Protein AF-A0A950HTE2-F1 (afdb_monomer_lite)

Radius of gyration: 21.97 Å; chains: 1; bounding box: 45×43×49 Å

Structure (mmCIF, N/CA/C/O backbone):
data_AF-A0A950HTE2-F1
#
_entry.id   AF-A0A950HTE2-F1
#
loop_
_atom_site.group_PDB
_atom_site.id
_atom_site.type_symbol
_atom_site.label_atom_id
_atom_site.label_alt_id
_atom_site.label_comp_id
_atom_site.label_asym_id
_atom_site.label_entity_id
_atom_site.label_seq_id
_atom_site.pdbx_PDB_ins_code
_atom_site.Cartn_x
_atom_site.Cartn_y
_atom_site.Cartn_z
_atom_site.occupancy
_atom_site.B_iso_or_equiv
_atom_site.auth_seq_id
_atom_site.auth_comp_id
_atom_site.auth_asym_id
_atom_site.auth_atom_id
_atom_site.pdbx_PDB_model_num
ATOM 1 N N . MET A 1 1 ? -24.675 1.381 -0.968 1.00 59.12 1 MET A N 1
ATOM 2 C CA . MET A 1 1 ? -25.185 0.689 0.236 1.00 59.12 1 MET A CA 1
ATOM 3 C C . MET A 1 1 ? -24.129 -0.334 0.649 1.00 59.12 1 MET A C 1
ATOM 5 O O . MET A 1 1 ? -23.540 -0.904 -0.258 1.00 59.12 1 MET A O 1
ATOM 9 N N . LYS A 1 2 ? -23.829 -0.517 1.944 1.00 77.69 2 LYS A N 1
ATOM 10 C CA . LYS A 1 2 ? -22.955 -1.610 2.419 1.00 77.69 2 LYS A CA 1
ATOM 11 C C . LYS A 1 2 ? -23.837 -2.855 2.591 1.00 77.69 2 LYS A C 1
ATOM 13 O O . LYS A 1 2 ? -24.789 -2.793 3.359 1.00 77.69 2 LYS A O 1
ATOM 18 N N . ASP A 1 3 ? -23.574 -3.914 1.834 1.00 89.88 3 ASP A N 1
ATOM 19 C CA . ASP A 1 3 ? -24.432 -5.104 1.673 1.00 89.88 3 ASP A CA 1
ATOM 20 C C . ASP A 1 3 ? -23.850 -6.384 2.302 1.00 89.88 3 ASP A C 1
ATOM 22 O O . ASP A 1 3 ? -24.553 -7.382 2.441 1.00 89.88 3 ASP A O 1
ATOM 26 N N . ALA A 1 4 ? -22.588 -6.340 2.734 1.00 89.38 4 ALA A N 1
ATOM 27 C CA . ALA A 1 4 ? -21.891 -7.427 3.409 1.00 89.38 4 ALA A CA 1
ATOM 28 C C . ALA A 1 4 ? -21.312 -6.981 4.761 1.00 89.38 4 ALA A C 1
ATOM 30 O O . ALA A 1 4 ? -21.040 -5.799 4.991 1.00 89.38 4 ALA A O 1
ATOM 31 N N . VAL A 1 5 ? -21.104 -7.948 5.658 1.00 89.62 5 VAL A N 1
ATOM 32 C CA . VAL A 1 5 ? -20.627 -7.724 7.029 1.00 89.62 5 VAL A CA 1
ATOM 33 C C . VAL A 1 5 ? -19.291 -8.436 7.230 1.00 89.62 5 VAL A C 1
ATOM 35 O O . VAL A 1 5 ? -19.137 -9.600 6.865 1.00 89.62 5 VAL A O 1
ATOM 38 N N . ILE A 1 6 ? -18.323 -7.738 7.827 1.00 87.50 6 ILE A N 1
ATOM 39 C CA . ILE A 1 6 ? -17.066 -8.346 8.281 1.00 87.50 6 ILE A CA 1
ATOM 40 C C . ILE A 1 6 ? -17.358 -9.115 9.582 1.00 87.50 6 ILE A C 1
ATOM 42 O O . ILE A 1 6 ? -18.067 -8.580 10.439 1.00 87.50 6 ILE A O 1
ATOM 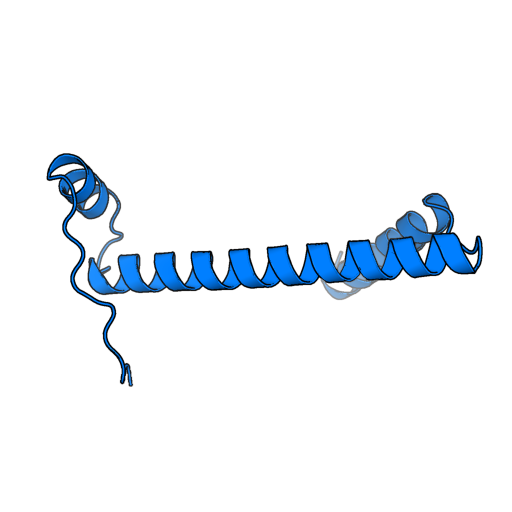46 N N . PRO A 1 7 ? -16.839 -10.345 9.762 1.00 89.75 7 PRO A N 1
ATOM 47 C CA . PRO A 1 7 ? -17.054 -11.120 10.981 1.00 89.75 7 PRO A CA 1
ATOM 48 C C . PRO A 1 7 ? -16.678 -10.359 12.257 1.00 89.75 7 PRO A C 1
ATOM 50 O O . PRO A 1 7 ? -15.796 -9.500 12.250 1.00 89.75 7 PRO A O 1
ATOM 53 N N . GLN A 1 8 ? -17.304 -10.718 13.379 1.00 89.75 8 GLN A N 1
ATOM 54 C CA . GLN A 1 8 ? -16.920 -10.157 14.673 1.00 89.75 8 GLN A CA 1
ATOM 55 C C . GLN A 1 8 ? -15.527 -10.645 15.081 1.00 89.75 8 GLN A C 1
ATOM 57 O O . GLN A 1 8 ? -15.278 -11.847 15.174 1.00 89.75 8 GLN A O 1
ATOM 62 N N . VAL A 1 9 ? -14.631 -9.699 15.362 1.00 89.75 9 VAL A N 1
ATOM 63 C CA . VAL A 1 9 ? -13.251 -9.967 15.779 1.00 89.75 9 VAL A CA 1
ATOM 64 C C . VAL A 1 9 ? -13.099 -9.608 17.252 1.00 89.75 9 VAL A C 1
ATOM 66 O O . VAL A 1 9 ? -13.363 -8.474 17.653 1.00 89.75 9 VAL A O 1
ATOM 69 N N . ARG A 1 10 ? -12.661 -10.571 18.070 1.00 94.44 10 ARG A N 1
ATOM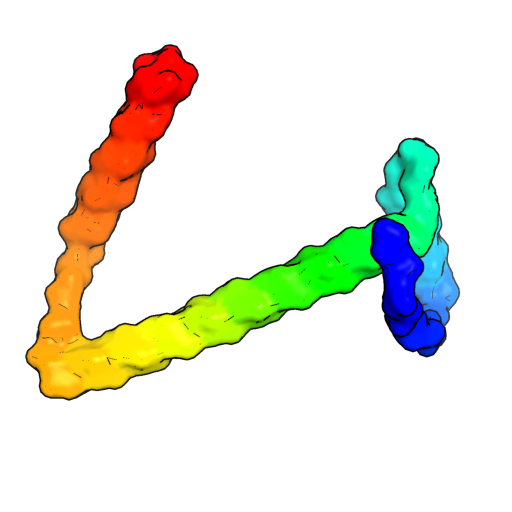 70 C CA . ARG A 1 10 ? -12.243 -10.293 19.449 1.00 94.44 10 ARG A CA 1
ATOM 71 C C . ARG A 1 10 ? -10.856 -9.666 19.424 1.00 94.44 10 ARG A C 1
ATOM 73 O O . ARG A 1 10 ? -9.955 -10.195 18.781 1.00 94.44 10 ARG A O 1
ATOM 80 N N . VAL A 1 11 ? -10.702 -8.561 20.138 1.00 94.44 11 VAL A N 1
ATOM 81 C CA . VAL A 1 11 ? -9.445 -7.820 20.256 1.00 94.44 11 VAL A CA 1
ATOM 82 C C . VAL A 1 11 ? -9.138 -7.568 21.722 1.00 94.44 11 VAL A C 1
ATOM 84 O O . VAL A 1 11 ? -10.039 -7.564 22.562 1.00 94.44 11 VAL A O 1
ATOM 87 N N . GLU A 1 12 ? -7.868 -7.344 22.024 1.00 97.75 12 GLU A N 1
ATOM 88 C CA . GLU A 1 12 ? -7.442 -6.911 23.350 1.00 97.75 12 GLU A CA 1
ATOM 89 C C . GLU A 1 12 ? -8.020 -5.530 23.685 1.00 97.75 12 GLU A C 1
ATOM 91 O O . GLU A 1 12 ? -8.135 -4.654 22.820 1.00 97.75 12 GLU A O 1
ATOM 96 N N . SER A 1 13 ? -8.347 -5.311 24.961 1.00 96.50 13 SER A N 1
ATOM 97 C CA . SER A 1 13 ? -8.900 -4.037 25.437 1.00 96.50 13 SER A CA 1
ATOM 98 C C . SER A 1 13 ? -7.965 -2.856 25.166 1.00 96.50 13 SER A C 1
ATOM 100 O O . SER A 1 13 ? -8.432 -1.761 24.858 1.00 96.50 13 SER A O 1
ATOM 102 N N . GLU A 1 14 ? -6.648 -3.075 25.225 1.00 97.31 14 GLU A N 1
ATOM 103 C CA . GLU A 1 14 ? -5.655 -2.042 24.923 1.00 97.31 14 GLU A CA 1
ATOM 104 C C . GLU A 1 14 ? -5.720 -1.603 23.454 1.00 97.31 14 GLU A C 1
ATOM 106 O O . GLU A 1 14 ? -5.711 -0.407 23.161 1.00 97.31 14 GLU A O 1
ATOM 111 N N . LEU A 1 15 ? -5.842 -2.553 22.519 1.00 95.31 15 LEU A N 1
ATOM 112 C CA . LEU A 1 15 ? -6.002 -2.234 21.101 1.00 95.31 15 LEU A CA 1
ATOM 113 C C . LEU A 1 15 ? -7.296 -1.454 20.862 1.00 95.31 15 LEU A C 1
ATOM 115 O O . LEU A 1 15 ? -7.294 -0.474 20.119 1.00 95.31 15 LEU A O 1
ATOM 119 N N . ARG A 1 16 ? -8.390 -1.848 21.524 1.00 94.62 16 ARG A N 1
ATOM 120 C CA . ARG A 1 16 ? -9.658 -1.122 21.433 1.00 94.62 16 ARG A CA 1
ATOM 121 C C . ARG A 1 16 ? -9.520 0.328 21.907 1.00 94.62 16 ARG A C 1
ATOM 123 O O . ARG A 1 16 ? -9.944 1.229 21.192 1.00 94.62 16 ARG A O 1
ATOM 130 N N . ALA A 1 17 ? -8.878 0.556 23.051 1.00 95.44 17 ALA A N 1
ATOM 131 C CA . ALA A 1 17 ? -8.655 1.904 23.569 1.00 95.44 17 ALA A CA 1
ATOM 132 C C . ALA A 1 17 ? -7.806 2.764 22.615 1.00 95.44 17 ALA A C 1
ATOM 134 O O . ALA A 1 17 ? -8.117 3.932 22.387 1.00 95.44 17 ALA A O 1
ATOM 135 N N . LYS A 1 18 ? -6.763 2.179 22.007 1.00 95.75 18 LYS A N 1
ATOM 136 C CA . LYS A 1 18 ? -5.934 2.866 21.003 1.00 95.75 18 LYS A CA 1
ATOM 137 C C . LYS A 1 18 ? -6.729 3.244 19.755 1.00 95.75 18 LYS A C 1
ATOM 139 O O . LYS A 1 18 ? -6.510 4.326 19.225 1.00 95.75 18 LYS A O 1
ATOM 144 N N . LEU A 1 19 ? -7.637 2.381 19.296 1.00 93.25 19 LEU A N 1
ATOM 145 C CA . LEU A 1 19 ? -8.496 2.672 18.146 1.00 93.25 19 LEU A CA 1
ATOM 146 C C . LEU A 1 19 ? -9.416 3.862 18.416 1.00 93.25 19 LEU A C 1
ATOM 148 O O . LEU A 1 19 ? -9.475 4.772 17.597 1.00 93.25 19 LEU A O 1
ATOM 152 N N . ASP A 1 20 ? -10.078 3.886 19.573 1.00 91.19 20 ASP A N 1
ATOM 153 C CA . ASP A 1 20 ? -10.987 4.979 19.929 1.00 91.19 20 ASP A CA 1
ATOM 154 C C . ASP A 1 20 ? -10.236 6.326 20.041 1.00 91.19 20 ASP A C 1
ATOM 156 O O . ASP A 1 20 ? -10.773 7.371 19.679 1.00 91.19 20 ASP A O 1
ATOM 160 N N . ALA A 1 21 ? -8.966 6.307 20.466 1.00 95.25 21 ALA A N 1
ATOM 161 C CA . ALA A 1 21 ? -8.134 7.504 20.609 1.00 95.25 21 ALA A CA 1
ATOM 162 C C . ALA A 1 21 ? -7.636 8.115 19.282 1.00 95.25 21 ALA A C 1
ATOM 164 O O . ALA A 1 21 ? -7.218 9.273 19.279 1.00 95.25 21 ALA A O 1
ATOM 165 N N . VAL A 1 22 ? -7.639 7.365 18.172 1.00 96.00 22 VAL A N 1
ATOM 166 C CA . VAL A 1 22 ? -7.127 7.842 16.867 1.00 96.00 22 VAL A CA 1
ATOM 167 C C . VAL A 1 22 ? -8.224 8.262 15.887 1.00 96.00 22 VAL A C 1
ATOM 169 O O . VAL A 1 22 ? -7.905 8.700 14.779 1.00 96.00 22 VAL A O 1
ATOM 172 N N . LEU A 1 23 ? -9.497 8.141 16.274 1.00 96.44 23 LEU A N 1
ATOM 173 C CA . LEU A 1 23 ? -10.623 8.541 15.433 1.00 96.44 23 LEU A CA 1
ATOM 174 C C . LEU A 1 23 ? -10.625 10.051 15.187 1.00 96.44 23 LEU A C 1
ATOM 176 O O . LEU A 1 23 ? -10.369 10.864 16.079 1.00 96.44 23 LEU A O 1
ATOM 180 N N . ARG A 1 24 ? -10.951 10.435 13.955 1.00 96.12 24 ARG A N 1
ATOM 181 C CA . ARG A 1 24 ? -11.132 11.839 13.576 1.00 96.12 24 ARG A CA 1
ATOM 182 C C . ARG A 1 24 ? -12.504 12.353 14.031 1.00 96.12 24 ARG A C 1
ATOM 184 O O . ARG A 1 24 ? -13.421 11.561 14.244 1.00 96.12 24 ARG A O 1
ATOM 191 N N . PRO A 1 25 ? -12.700 13.681 14.143 1.00 94.88 25 PRO A N 1
ATOM 192 C CA . PRO A 1 25 ? -14.009 14.241 14.471 1.00 94.88 25 PRO A CA 1
ATOM 193 C C . PRO A 1 25 ? -15.099 13.753 13.505 1.00 94.88 25 PRO A C 1
ATOM 195 O O . PRO A 1 25 ? -15.005 13.971 12.299 1.00 94.88 25 PRO A O 1
ATOM 198 N N . GLY A 1 26 ? -16.128 13.096 14.048 1.00 93.88 26 GLY A N 1
ATOM 199 C CA . GLY A 1 26 ? -17.246 12.539 13.279 1.00 93.88 26 GLY A CA 1
ATOM 200 C C . GLY A 1 26 ? -16.984 11.177 12.624 1.00 93.88 26 GLY A C 1
ATOM 201 O O . GLY A 1 26 ? -17.902 10.636 12.020 1.00 93.88 26 GLY A O 1
ATOM 202 N N . GLU A 1 27 ? -15.780 10.613 12.755 1.00 96.31 27 GLU A N 1
ATOM 203 C CA . GLU A 1 27 ? -15.453 9.274 12.259 1.00 96.31 27 GLU A CA 1
ATOM 204 C C . GLU A 1 27 ? -15.905 8.203 13.255 1.00 96.31 27 GLU A C 1
ATOM 206 O O . GLU A 1 27 ? -15.649 8.284 14.458 1.00 96.31 27 GLU A O 1
ATOM 211 N N . THR A 1 28 ? -16.569 7.169 12.750 1.00 94.38 28 THR A N 1
ATOM 212 C CA . THR A 1 28 ? -16.975 6.014 13.553 1.00 94.38 28 THR A CA 1
ATOM 213 C C . THR A 1 28 ? -15.926 4.906 13.512 1.00 94.38 28 THR A C 1
ATOM 215 O O . THR A 1 28 ? -15.213 4.721 12.525 1.00 94.38 28 THR A O 1
ATOM 218 N N . LEU A 1 29 ? -15.899 4.070 14.555 1.00 92.25 29 LEU A N 1
ATOM 219 C CA . LEU A 1 29 ? -15.041 2.882 14.586 1.00 92.25 29 LEU A CA 1
ATOM 220 C C . LEU A 1 29 ? -15.289 1.953 13.382 1.00 92.25 29 LEU A C 1
ATOM 222 O O . LEU A 1 29 ? -14.352 1.381 12.832 1.00 92.25 29 LEU A O 1
ATOM 226 N N . THR A 1 30 ? -16.544 1.824 12.942 1.00 91.62 30 THR A N 1
ATOM 227 C CA . THR A 1 30 ? -16.912 1.013 11.772 1.00 91.62 30 THR A CA 1
ATOM 228 C C . THR A 1 30 ? -16.318 1.565 10.476 1.00 91.62 30 THR A C 1
ATOM 230 O O . THR A 1 30 ? -15.856 0.786 9.643 1.00 91.62 30 THR A O 1
ATOM 233 N N . GLU A 1 31 ? -16.323 2.886 10.284 1.00 93.19 31 GLU A N 1
ATOM 234 C CA . GLU A 1 31 ? -15.705 3.527 9.115 1.00 93.19 31 GLU A CA 1
ATOM 235 C C . GLU A 1 31 ? -14.191 3.354 9.128 1.00 93.19 31 GLU A C 1
ATOM 237 O O . GLU A 1 31 ? -13.619 2.948 8.115 1.00 93.19 31 GLU A O 1
ATOM 242 N N . PHE A 1 32 ? -13.563 3.555 10.287 1.00 94.38 32 PHE A N 1
ATOM 243 C CA . PHE A 1 32 ? -12.130 3.346 10.447 1.00 94.38 32 PHE A CA 1
ATOM 244 C C . PHE A 1 32 ? -11.727 1.899 10.118 1.00 94.38 32 PHE A C 1
ATOM 246 O O . PHE A 1 32 ? -10.814 1.666 9.323 1.00 94.38 32 PHE A O 1
ATOM 253 N N . VAL A 1 33 ? -12.425 0.907 10.687 1.00 92.81 33 VAL A N 1
ATOM 254 C CA . VAL A 1 33 ? -12.138 -0.520 10.455 1.00 92.81 33 VAL A CA 1
ATOM 255 C C . VAL A 1 33 ? -12.363 -0.900 8.993 1.00 92.81 33 VAL A C 1
ATOM 257 O O . VAL A 1 33 ? -11.533 -1.597 8.410 1.00 92.81 33 VAL A O 1
ATOM 260 N N . GLU A 1 34 ? -13.445 -0.430 8.372 1.00 93.81 34 GLU A N 1
ATOM 261 C CA . GLU A 1 34 ? -13.695 -0.687 6.952 1.00 93.81 34 GLU A CA 1
ATOM 262 C C . GLU A 1 34 ? -12.597 -0.087 6.065 1.00 93.81 34 GLU A C 1
ATOM 264 O O . GLU A 1 34 ? -12.084 -0.777 5.181 1.00 93.81 34 GLU A O 1
ATOM 269 N N . GLY A 1 35 ? -12.180 1.151 6.340 1.00 94.38 35 GLY A N 1
ATOM 270 C CA . GLY A 1 35 ? -11.075 1.800 5.638 1.00 94.38 35 GLY A CA 1
ATOM 271 C C . GLY A 1 35 ? -9.755 1.044 5.801 1.00 94.38 35 GLY A C 1
ATOM 272 O O . GLY A 1 35 ? -9.057 0.793 4.817 1.00 94.38 35 GLY A O 1
ATOM 273 N N . ALA A 1 36 ? -9.429 0.613 7.021 1.00 94.06 36 ALA A N 1
ATOM 274 C CA . ALA A 1 36 ? -8.228 -0.170 7.299 1.00 94.06 36 ALA A CA 1
ATOM 275 C C . ALA A 1 36 ? -8.225 -1.510 6.543 1.00 94.06 36 ALA A C 1
ATOM 277 O O . ALA A 1 36 ? -7.223 -1.864 5.916 1.00 94.06 36 ALA A O 1
ATOM 278 N N . VAL A 1 37 ? -9.351 -2.231 6.546 1.00 94.75 37 VAL A N 1
ATOM 279 C CA . VAL A 1 37 ? -9.495 -3.506 5.827 1.00 94.75 37 VAL A CA 1
ATOM 280 C C . VAL A 1 37 ? -9.379 -3.298 4.321 1.00 94.75 37 VAL A C 1
ATOM 282 O O . VAL A 1 37 ? -8.627 -4.022 3.669 1.00 94.75 37 VAL A O 1
ATOM 285 N N . ARG A 1 38 ? -10.046 -2.283 3.764 1.00 95.62 38 ARG A N 1
ATOM 286 C CA . ARG A 1 38 ? -9.935 -1.932 2.342 1.00 95.62 38 ARG A CA 1
ATOM 287 C C . ARG A 1 38 ? -8.487 -1.655 1.946 1.00 95.62 38 ARG A C 1
ATOM 289 O O . ARG A 1 38 ? -8.001 -2.231 0.976 1.00 95.62 38 ARG A O 1
ATOM 296 N N . ASN A 1 39 ? -7.784 -0.832 2.719 1.00 96.44 39 ASN A N 1
ATOM 297 C CA . ASN A 1 39 ? -6.383 -0.506 2.459 1.00 96.44 39 ASN A CA 1
ATOM 298 C C . ASN A 1 39 ? -5.488 -1.750 2.519 1.00 96.44 39 ASN A C 1
ATOM 300 O O . ASN A 1 39 ? -4.624 -1.926 1.662 1.00 96.44 39 ASN A O 1
ATOM 304 N N . ALA A 1 40 ? -5.710 -2.636 3.494 1.00 96.75 40 ALA A N 1
ATOM 305 C CA . ALA A 1 40 ? -4.955 -3.878 3.620 1.00 96.75 40 ALA A CA 1
ATOM 306 C C . ALA A 1 40 ? -5.212 -4.842 2.449 1.00 96.75 40 ALA A C 1
ATOM 308 O O . ALA A 1 40 ? -4.268 -5.460 1.953 1.00 96.75 40 ALA A O 1
ATOM 309 N N . VAL A 1 41 ? -6.462 -4.960 1.988 1.00 96.56 41 VAL A N 1
ATOM 310 C CA . VAL A 1 41 ? -6.823 -5.768 0.812 1.00 96.56 41 VAL A CA 1
ATOM 311 C C . VAL A 1 41 ? -6.138 -5.228 -0.439 1.00 96.56 41 VAL A C 1
ATOM 313 O O . VAL A 1 41 ? -5.471 -5.988 -1.139 1.00 96.56 41 VAL A O 1
ATOM 316 N N . GLU A 1 42 ? -6.240 -3.923 -0.693 1.00 96.44 42 GLU A N 1
ATOM 317 C CA . GLU A 1 42 ? -5.607 -3.302 -1.859 1.00 96.44 42 GLU A CA 1
ATOM 318 C C . GLU A 1 42 ? -4.085 -3.447 -1.828 1.00 96.44 42 GLU A C 1
ATOM 320 O O . GLU A 1 42 ? -3.482 -3.818 -2.835 1.00 96.44 42 GLU A O 1
ATOM 325 N N . TYR A 1 43 ? -3.463 -3.233 -0.666 1.00 96.12 43 TYR A N 1
ATOM 326 C CA . TYR A 1 43 ? -2.026 -3.418 -0.496 1.00 96.12 43 TYR A CA 1
ATOM 327 C C . TYR A 1 43 ? -1.595 -4.852 -0.825 1.00 96.12 43 TYR A C 1
ATOM 329 O O . TYR A 1 43 ? -0.678 -5.050 -1.621 1.00 96.12 43 TYR A O 1
ATOM 337 N N . ARG A 1 44 ? -2.286 -5.856 -0.266 1.00 96.12 44 ARG A N 1
ATOM 338 C CA . ARG A 1 44 ? -1.974 -7.270 -0.524 1.00 96.12 44 ARG A CA 1
ATOM 339 C C . ARG A 1 44 ? -2.174 -7.632 -1.989 1.00 96.12 44 ARG A C 1
ATOM 341 O O . ARG A 1 44 ? -1.310 -8.286 -2.557 1.00 96.12 44 ARG A O 1
ATOM 348 N N . ARG A 1 45 ? -3.257 -7.162 -2.616 1.00 95.81 45 ARG A N 1
ATOM 349 C CA . ARG A 1 45 ? -3.503 -7.369 -4.048 1.00 95.81 45 ARG A CA 1
ATOM 350 C C . ARG A 1 45 ? -2.353 -6.815 -4.888 1.00 95.81 45 ARG A C 1
ATOM 352 O O . ARG A 1 45 ? -1.767 -7.546 -5.675 1.00 95.81 45 ARG A O 1
ATOM 359 N N . VAL A 1 46 ? -1.974 -5.555 -4.665 1.00 95.25 46 VAL A N 1
ATOM 360 C CA . VAL A 1 46 ? -0.868 -4.914 -5.395 1.00 95.25 46 VAL A CA 1
ATOM 361 C C . VAL A 1 46 ? 0.457 -5.642 -5.163 1.00 95.25 46 VAL A C 1
ATOM 363 O O . VAL A 1 46 ? 1.234 -5.792 -6.106 1.00 95.25 46 VAL A O 1
ATOM 366 N N . GLN A 1 47 ? 0.719 -6.104 -3.938 1.00 94.50 47 GLN A N 1
ATOM 367 C CA . GLN A 1 47 ? 1.928 -6.854 -3.602 1.00 94.50 47 GLN A CA 1
ATOM 368 C C . GLN A 1 47 ? 1.979 -8.205 -4.328 1.00 94.50 47 GLN A C 1
ATOM 370 O O . GLN A 1 47 ? 3.001 -8.526 -4.934 1.00 94.50 47 GLN A O 1
ATOM 375 N N . THR A 1 48 ? 0.883 -8.967 -4.321 1.00 94.06 48 THR A N 1
ATOM 376 C CA . THR A 1 48 ? 0.772 -10.240 -5.047 1.00 94.06 48 THR A CA 1
ATOM 377 C C . THR A 1 48 ? 0.917 -10.035 -6.555 1.00 94.06 48 THR A C 1
ATOM 379 O O . THR A 1 48 ? 1.711 -10.724 -7.194 1.00 94.06 48 THR A O 1
ATOM 382 N N . ASP A 1 49 ? 0.242 -9.033 -7.119 1.00 95.19 49 ASP A N 1
ATOM 383 C CA . ASP A 1 49 ? 0.338 -8.709 -8.545 1.00 95.19 49 ASP A CA 1
ATOM 384 C C . ASP A 1 49 ? 1.752 -8.254 -8.929 1.00 95.19 49 ASP A C 1
ATOM 386 O O . ASP A 1 49 ? 2.230 -8.495 -10.038 1.00 95.19 49 ASP A O 1
ATOM 390 N N . PHE A 1 50 ? 2.444 -7.538 -8.041 1.00 94.31 50 PHE A N 1
ATOM 391 C CA . PHE A 1 50 ? 3.838 -7.161 -8.250 1.00 94.31 50 PHE A CA 1
ATOM 392 C C . PHE A 1 50 ? 4.759 -8.382 -8.260 1.00 94.31 50 PHE A C 1
ATOM 39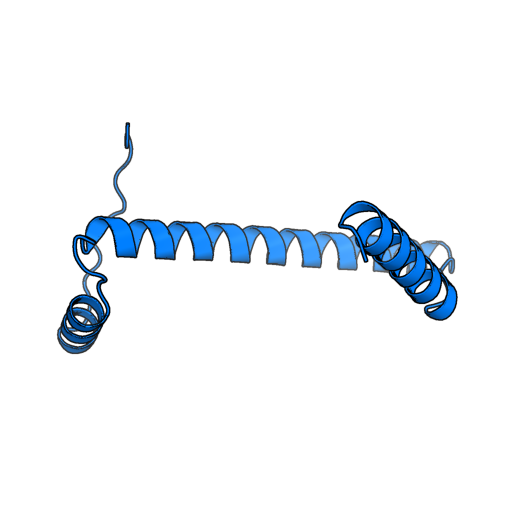4 O O . PHE A 1 50 ? 5.526 -8.527 -9.209 1.00 94.31 50 PHE A O 1
ATOM 401 N N . ALA A 1 51 ? 4.632 -9.279 -7.279 1.00 95.06 51 ALA A N 1
ATOM 402 C CA . ALA A 1 51 ? 5.421 -10.508 -7.218 1.00 95.06 51 ALA A CA 1
ATOM 403 C C . ALA A 1 51 ? 5.233 -11.366 -8.479 1.00 95.06 51 ALA A C 1
ATOM 405 O O . ALA A 1 51 ? 6.214 -11.707 -9.136 1.00 95.06 51 ALA A O 1
ATOM 406 N N . SER A 1 52 ? 3.982 -11.590 -8.895 1.00 95.81 52 SER A N 1
ATOM 407 C CA . SER A 1 52 ? 3.670 -12.345 -10.115 1.00 95.81 52 SER A CA 1
ATOM 408 C C . SER A 1 52 ? 4.292 -11.719 -11.373 1.00 95.81 52 SER A C 1
ATOM 410 O O . SER A 1 52 ? 4.853 -12.423 -12.213 1.00 95.81 52 SER A O 1
ATOM 412 N N . ARG A 1 53 ? 4.266 -10.384 -11.498 1.00 95.69 53 ARG A N 1
ATOM 413 C CA . ARG A 1 53 ? 4.920 -9.683 -12.619 1.00 95.69 53 ARG A CA 1
ATOM 414 C C . ARG A 1 53 ? 6.441 -9.820 -12.588 1.00 95.69 53 ARG A C 1
ATOM 416 O O . ARG A 1 53 ? 7.050 -9.942 -13.648 1.00 95.69 53 ARG A O 1
ATOM 423 N N . CYS A 1 54 ? 7.052 -9.784 -11.406 1.00 94.44 54 CYS A N 1
ATOM 424 C CA . CYS A 1 54 ? 8.490 -9.985 -11.252 1.00 94.44 54 CYS A CA 1
ATOM 425 C C . CYS A 1 54 ? 8.906 -11.403 -11.649 1.00 9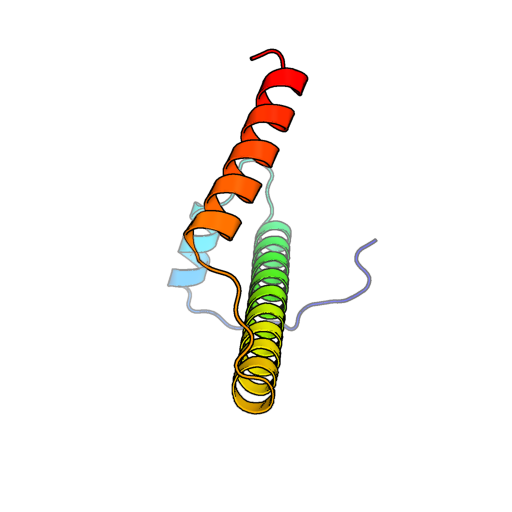4.44 54 CYS A C 1
ATOM 427 O O . CYS A 1 54 ? 9.853 -11.550 -12.417 1.00 94.44 54 CYS A O 1
ATOM 429 N N . GLU A 1 55 ? 8.177 -12.420 -11.192 1.00 97.19 55 GLU A N 1
ATOM 430 C CA . GLU A 1 55 ? 8.420 -13.821 -11.556 1.00 97.19 55 GLU A CA 1
ATOM 431 C C . GLU A 1 55 ? 8.304 -14.034 -13.069 1.00 97.19 55 GLU A C 1
ATOM 433 O O . GLU A 1 55 ? 9.215 -14.579 -13.689 1.00 97.19 55 GLU A O 1
ATOM 438 N N . ALA A 1 56 ? 7.238 -13.520 -13.692 1.00 96.62 56 ALA A N 1
ATOM 439 C CA . ALA A 1 56 ? 7.056 -13.608 -15.139 1.00 96.62 56 ALA A CA 1
ATOM 440 C C . ALA A 1 56 ? 8.179 -12.896 -15.915 1.00 96.62 56 ALA A C 1
ATOM 442 O O . ALA A 1 56 ? 8.673 -13.413 -16.917 1.00 96.62 56 ALA A O 1
ATOM 443 N N . SER A 1 57 ? 8.608 -11.718 -15.448 1.00 94.94 57 SER A N 1
ATOM 444 C CA . SER A 1 57 ? 9.709 -10.974 -16.065 1.00 94.94 57 SER A CA 1
ATOM 445 C C . SER A 1 57 ? 11.048 -11.699 -15.938 1.00 94.94 57 SER A C 1
ATOM 447 O O . SER A 1 57 ? 11.856 -11.624 -16.862 1.00 94.94 57 SER A O 1
ATOM 449 N N . LEU A 1 58 ? 11.300 -12.362 -14.807 1.00 96.19 58 LEU A N 1
ATOM 450 C CA . LEU A 1 58 ? 12.511 -13.149 -14.601 1.00 96.19 58 LEU A CA 1
ATOM 451 C C . LEU A 1 58 ? 12.519 -14.370 -15.524 1.00 96.19 58 LEU A C 1
ATOM 453 O O . LEU A 1 58 ? 13.492 -14.561 -16.244 1.00 96.19 58 LEU A O 1
ATOM 457 N N . ALA A 1 59 ? 11.419 -15.122 -15.579 1.00 97.50 59 ALA A N 1
ATOM 458 C CA . ALA A 1 59 ? 11.300 -16.286 -16.456 1.00 97.50 59 ALA A CA 1
ATOM 459 C C . ALA A 1 59 ? 11.514 -15.922 -17.939 1.00 97.50 59 ALA A C 1
ATOM 461 O O . ALA A 1 59 ? 12.183 -16.641 -18.682 1.00 97.50 59 ALA A O 1
ATOM 462 N N . GLU A 1 60 ? 10.991 -14.774 -18.379 1.00 97.00 60 GLU A N 1
ATOM 463 C CA . GLU A 1 60 ? 11.203 -14.281 -19.743 1.00 97.00 60 GLU A CA 1
ATOM 464 C C . GLU A 1 60 ? 12.667 -13.905 -20.007 1.00 97.00 60 GLU A C 1
ATOM 466 O O . GLU A 1 60 ? 13.207 -14.206 -21.076 1.00 97.00 60 GLU A O 1
ATOM 471 N N . TYR A 1 61 ? 13.332 -13.280 -19.033 1.00 96.56 61 TYR A N 1
ATOM 472 C CA . TYR A 1 61 ? 14.756 -12.977 -19.125 1.00 96.56 61 TYR A CA 1
ATOM 473 C C . TYR A 1 61 ? 15.602 -14.254 -19.162 1.00 96.56 61 TYR A C 1
ATOM 475 O O . TYR A 1 61 ? 16.479 -14.368 -20.008 1.00 96.56 61 TYR A O 1
ATOM 483 N N . GLU A 1 62 ? 15.317 -15.239 -18.312 1.00 97.50 62 GLU A N 1
ATOM 484 C CA . GLU A 1 62 ? 16.016 -16.530 -18.314 1.00 97.50 62 GLU A CA 1
ATOM 485 C C . GLU A 1 62 ? 15.868 -17.259 -19.658 1.00 97.50 62 GLU A C 1
ATOM 487 O O . GLU A 1 62 ? 16.816 -17.876 -20.140 1.00 97.50 62 GLU A O 1
ATOM 492 N N . ARG A 1 63 ? 14.702 -17.138 -20.305 1.00 97.75 63 ARG A N 1
ATOM 493 C CA . ARG A 1 63 ? 14.420 -17.745 -21.613 1.00 97.75 63 ARG A CA 1
ATOM 494 C C . ARG A 1 63 ? 15.099 -17.030 -22.783 1.00 97.75 63 ARG A C 1
ATOM 496 O O . ARG A 1 63 ? 15.460 -17.678 -23.763 1.00 97.75 63 ARG A O 1
ATOM 503 N N . THR A 1 64 ? 15.194 -15.702 -22.738 1.00 97.69 64 THR A N 1
ATOM 504 C CA . THR A 1 64 ? 15.570 -14.881 -23.908 1.00 97.69 64 THR A CA 1
ATOM 505 C C . THR A 1 64 ? 16.910 -14.166 -23.773 1.00 97.69 64 THR A C 1
ATOM 507 O O . THR A 1 64 ? 17.484 -13.753 -24.777 1.00 97.69 64 THR A O 1
ATOM 510 N N . GLY A 1 65 ? 17.392 -13.962 -22.548 1.00 96.88 65 GLY A N 1
ATOM 511 C CA . GLY A 1 65 ? 18.516 -13.086 -22.222 1.00 96.88 65 GLY A CA 1
ATOM 512 C C . GLY A 1 65 ? 18.242 -11.594 -22.456 1.00 96.88 65 GLY A C 1
ATOM 513 O O . GLY A 1 65 ? 19.144 -10.772 -22.290 1.00 96.88 65 GLY A O 1
ATOM 514 N N . VAL A 1 66 ? 17.025 -11.209 -22.857 1.00 95.75 66 VAL A N 1
ATOM 515 C CA . VAL A 1 66 ? 16.699 -9.827 -23.226 1.00 95.75 66 VAL A CA 1
ATOM 516 C C . VAL A 1 66 ? 16.314 -9.032 -21.984 1.00 95.75 66 VAL A C 1
ATOM 518 O O . VAL A 1 66 ? 15.366 -9.365 -21.278 1.00 95.75 66 VAL A O 1
ATOM 521 N N . SER A 1 67 ? 17.023 -7.931 -21.737 1.00 93.94 67 SER A N 1
ATOM 522 C CA . SER A 1 67 ? 16.710 -6.980 -20.668 1.00 93.94 67 SER A CA 1
ATOM 523 C C . SER A 1 67 ? 16.779 -5.537 -21.166 1.00 93.94 67 SER A C 1
ATOM 525 O O . SER A 1 67 ? 17.351 -5.243 -22.218 1.00 93.94 67 SER A O 1
ATOM 527 N N . ILE A 1 68 ? 16.176 -4.623 -20.404 1.00 93.44 68 ILE A N 1
ATOM 528 C CA . ILE A 1 68 ? 16.243 -3.186 -20.673 1.00 93.44 68 ILE A CA 1
ATOM 529 C C . ILE A 1 68 ? 17.261 -2.560 -19.713 1.00 93.44 68 ILE A C 1
ATOM 531 O O . ILE A 1 68 ? 17.099 -2.700 -18.498 1.00 93.44 68 ILE A O 1
ATOM 535 N N . PRO A 1 69 ? 18.269 -1.819 -20.210 1.00 95.81 69 PRO A N 1
ATOM 536 C CA . PRO A 1 69 ? 19.214 -1.124 -19.346 1.00 95.81 69 PRO A CA 1
ATOM 537 C C . PRO A 1 69 ? 18.513 -0.148 -18.397 1.00 95.81 69 PRO A C 1
ATOM 539 O O . PRO A 1 69 ? 17.664 0.644 -18.817 1.00 95.81 69 PRO A O 1
ATOM 542 N N . ALA A 1 70 ? 18.929 -0.135 -17.129 1.00 95.69 70 ALA A N 1
ATOM 543 C CA . ALA A 1 70 ? 18.337 0.722 -16.100 1.00 95.69 70 ALA A CA 1
ATOM 544 C C . ALA A 1 70 ? 18.332 2.210 -16.496 1.00 95.69 70 ALA A C 1
ATOM 546 O O . ALA A 1 70 ? 17.330 2.898 -16.307 1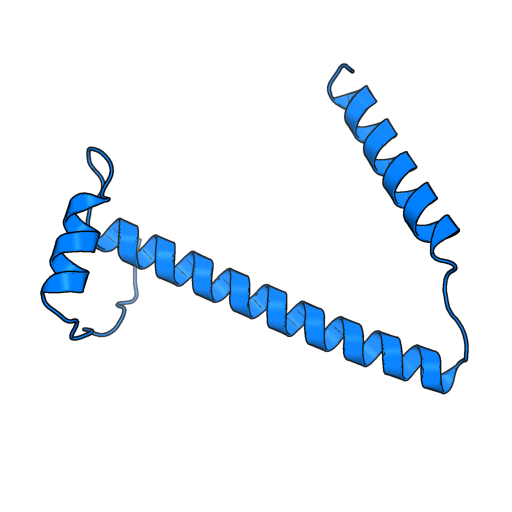.00 95.69 70 ALA A O 1
ATOM 547 N N . ALA A 1 71 ? 19.408 2.689 -17.131 1.00 97.25 71 ALA A N 1
ATOM 548 C CA . ALA A 1 71 ? 19.509 4.063 -17.622 1.00 97.25 71 ALA A CA 1
ATOM 549 C C . ALA A 1 71 ? 18.384 4.426 -18.610 1.00 97.25 71 ALA A C 1
ATOM 551 O O . ALA A 1 71 ? 17.828 5.522 -18.541 1.00 97.25 71 ALA A O 1
ATOM 552 N N . GLN A 1 72 ? 17.989 3.497 -19.488 1.00 97.62 72 GLN A N 1
ATOM 553 C CA . GLN A 1 72 ? 16.895 3.723 -20.434 1.00 97.62 72 GLN A CA 1
ATOM 554 C C . GLN A 1 72 ? 15.540 3.807 -19.714 1.00 97.62 72 GLN A C 1
ATOM 556 O O . GLN A 1 72 ? 14.702 4.645 -20.063 1.00 97.62 72 GLN A O 1
ATOM 561 N N . VAL A 1 73 ? 15.325 2.972 -18.691 1.00 96.38 73 VAL A N 1
ATOM 562 C CA . VAL A 1 73 ? 14.107 3.013 -17.866 1.00 96.38 73 VAL A CA 1
ATOM 563 C C . VAL A 1 73 ? 14.006 4.345 -17.122 1.00 96.38 73 VAL A C 1
ATOM 565 O O . VAL A 1 73 ? 12.969 5.006 -17.201 1.00 96.38 73 VAL A O 1
ATOM 568 N N . ILE A 1 74 ? 15.083 4.766 -16.453 1.00 97.81 74 ILE A N 1
ATOM 569 C CA . ILE A 1 74 ? 15.134 6.015 -15.680 1.00 97.81 74 ILE A CA 1
ATOM 570 C C . ILE A 1 74 ? 14.873 7.220 -16.589 1.00 97.81 74 ILE A C 1
ATOM 572 O O . ILE A 1 74 ? 13.950 7.988 -16.317 1.00 97.81 74 ILE A O 1
ATOM 576 N N . ALA A 1 75 ? 15.565 7.323 -17.728 1.00 98.06 75 ALA A N 1
ATOM 577 C CA . ALA A 1 75 ? 15.371 8.419 -18.680 1.00 98.06 75 ALA A CA 1
ATOM 578 C C . ALA A 1 75 ? 13.914 8.519 -19.178 1.00 98.06 75 ALA A C 1
ATOM 580 O O . ALA A 1 75 ? 13.345 9.607 -19.324 1.00 98.06 75 ALA A O 1
ATOM 581 N N . LYS A 1 76 ? 13.254 7.373 -19.404 1.00 97.88 76 LYS A N 1
ATOM 582 C CA . LYS A 1 76 ? 11.837 7.333 -19.795 1.00 97.88 76 LYS A CA 1
ATOM 583 C C . LYS A 1 76 ? 10.919 7.839 -18.679 1.00 97.88 76 LYS A C 1
ATOM 585 O O . LYS A 1 76 ? 9.942 8.534 -18.971 1.00 97.88 76 LYS A O 1
ATOM 590 N N . LEU A 1 77 ? 11.197 7.489 -17.424 1.00 97.75 77 LEU A N 1
ATOM 591 C CA . LEU A 1 77 ? 10.426 7.954 -16.267 1.00 97.75 77 LEU A CA 1
ATOM 592 C C . LEU A 1 77 ? 10.605 9.460 -16.045 1.00 97.75 77 LEU A C 1
ATOM 594 O O . LEU A 1 77 ? 9.609 10.168 -15.895 1.00 97.75 77 LEU A O 1
ATOM 598 N N . GLU A 1 78 ? 11.833 9.966 -16.124 1.00 97.62 78 GLU A N 1
ATOM 599 C CA . GLU A 1 78 ? 12.132 11.400 -16.039 1.00 97.62 78 GLU A CA 1
ATOM 600 C C . GLU A 1 78 ? 11.410 12.195 -17.130 1.00 97.62 78 GLU A C 1
ATOM 602 O O . GLU A 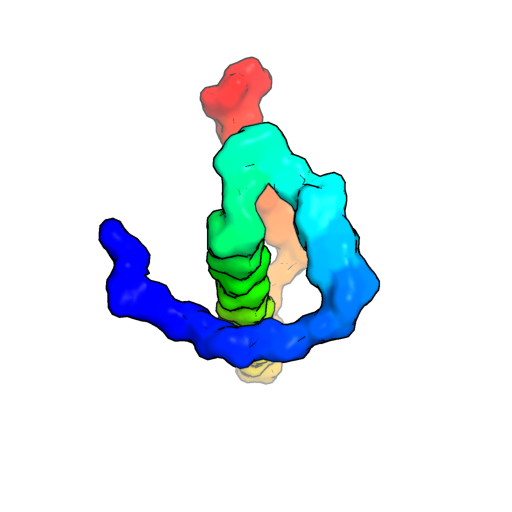1 78 ? 10.777 13.211 -16.844 1.00 97.62 78 GLU A O 1
ATOM 607 N N . SER A 1 79 ? 11.399 11.691 -18.370 1.00 97.75 79 SER A N 1
ATOM 608 C CA . SER A 1 79 ? 10.654 12.308 -19.473 1.00 97.75 79 SER A CA 1
ATOM 609 C C . SER A 1 79 ? 9.150 12.390 -19.185 1.00 97.75 79 SER A C 1
ATOM 611 O O . SER A 1 79 ? 8.520 13.426 -19.423 1.00 97.75 79 SER A O 1
ATOM 613 N N . LYS A 1 80 ? 8.552 11.323 -18.634 1.00 97.25 80 LYS A N 1
ATOM 614 C CA . LYS A 1 80 ? 7.135 11.323 -18.232 1.00 97.25 80 LYS A CA 1
ATOM 615 C C . LYS A 1 80 ? 6.864 12.350 -17.131 1.00 97.25 80 LYS A C 1
ATOM 617 O O . LYS A 1 80 ? 5.888 13.095 -17.232 1.00 97.25 80 LYS A O 1
ATOM 622 N N . LEU A 1 81 ? 7.729 12.419 -16.119 1.00 97.38 81 LEU A N 1
ATOM 623 C CA . LEU A 1 81 ? 7.614 13.389 -15.029 1.00 97.38 81 LEU A CA 1
ATOM 624 C C . LEU A 1 81 ? 7.744 14.828 -15.540 1.00 97.38 81 LEU A C 1
ATOM 626 O O . LEU A 1 81 ? 6.915 15.668 -15.198 1.00 97.38 81 LEU A O 1
ATOM 630 N N . ALA A 1 82 ? 8.718 15.107 -16.407 1.00 96.56 82 ALA A N 1
ATOM 631 C CA . ALA A 1 82 ? 8.910 16.424 -17.009 1.00 96.56 82 ALA A CA 1
ATOM 632 C C . ALA A 1 82 ? 7.681 16.871 -17.817 1.00 96.56 82 ALA A C 1
ATOM 634 O O . ALA A 1 82 ? 7.226 18.005 -17.672 1.00 96.56 82 ALA A O 1
ATOM 635 N N . LYS A 1 83 ? 7.090 15.971 -18.618 1.00 96.75 83 LYS A N 1
ATOM 636 C CA . LYS A 1 83 ? 5.835 16.248 -19.341 1.00 96.75 83 LYS A CA 1
ATOM 637 C C . LYS A 1 83 ? 4.697 16.586 -18.383 1.00 96.75 83 LYS A C 1
ATOM 639 O O . LYS A 1 83 ? 3.975 17.551 -18.617 1.00 96.75 83 LYS A O 1
ATOM 644 N N . ARG A 1 84 ? 4.547 15.819 -17.297 1.00 96.38 84 ARG A N 1
ATOM 645 C CA . ARG A 1 84 ? 3.481 16.057 -16.319 1.00 96.38 84 ARG A CA 1
ATOM 646 C C . ARG A 1 84 ? 3.666 17.376 -15.568 1.00 96.38 84 ARG A C 1
ATOM 648 O O . ARG A 1 84 ? 2.683 18.075 -15.364 1.00 96.38 84 ARG A O 1
ATOM 655 N N . ARG A 1 85 ? 4.902 17.745 -15.218 1.00 96.00 85 ARG A N 1
ATOM 656 C CA . ARG A 1 85 ? 5.219 19.039 -14.586 1.00 96.00 85 ARG A CA 1
ATOM 657 C C . ARG A 1 85 ? 4.826 20.220 -15.475 1.00 96.00 85 ARG A C 1
ATOM 659 O O . ARG A 1 85 ? 4.102 21.088 -15.008 1.00 96.00 85 ARG A O 1
ATOM 666 N N . LYS A 1 86 ? 5.187 20.188 -16.763 1.00 94.88 86 LYS A N 1
ATOM 667 C CA . LYS A 1 86 ? 4.789 21.229 -17.732 1.00 94.88 86 LYS A CA 1
ATOM 668 C C . LYS A 1 86 ? 3.267 21.378 -17.860 1.00 94.88 86 LYS A C 1
ATOM 670 O O . LYS A 1 86 ? 2.765 22.484 -17.985 1.00 94.88 86 LYS A O 1
ATOM 675 N N . GLN A 1 87 ? 2.517 20.273 -17.816 1.00 92.94 87 GLN A N 1
ATOM 676 C CA . GLN A 1 87 ? 1.045 20.310 -17.867 1.00 92.94 87 GLN A CA 1
ATOM 677 C C . GLN A 1 87 ? 0.407 20.927 -16.618 1.00 92.94 87 GLN A C 1
ATOM 679 O O . GLN A 1 87 ? -0.681 21.482 -16.706 1.00 92.94 87 GLN A O 1
ATOM 684 N N . LEU A 1 88 ? 1.056 20.793 -15.460 1.00 93.62 88 LEU A N 1
ATOM 685 C CA . LEU A 1 88 ? 0.567 21.309 -14.181 1.00 93.62 88 LEU A CA 1
ATOM 686 C C . LEU A 1 88 ? 0.999 22.764 -13.923 1.00 93.62 88 LEU A C 1
ATOM 688 O O . LEU A 1 88 ? 0.804 23.257 -12.818 1.00 93.62 88 LEU A O 1
ATOM 692 N N . GLY A 1 89 ? 1.564 23.444 -14.927 1.00 79.88 89 GLY A N 1
ATOM 693 C CA . GLY A 1 89 ? 1.987 24.842 -14.817 1.00 79.88 89 GLY A CA 1
ATOM 694 C C . GLY A 1 89 ? 3.322 25.044 -14.103 1.00 79.88 89 GLY A C 1
ATOM 695 O O . GLY A 1 89 ? 3.549 26.122 -13.562 1.00 79.88 89 GLY A O 1
ATOM 696 N N . GLY A 1 90 ? 4.180 24.016 -14.076 1.00 56.06 90 GLY A N 1
ATOM 697 C CA . GLY A 1 90 ? 5.606 24.218 -13.807 1.00 56.06 90 GLY A CA 1
ATOM 698 C C . GLY A 1 90 ? 6.296 24.981 -14.928 1.00 56.06 90 GLY A C 1
ATOM 699 O O . GLY A 1 90 ? 5.866 24.824 -16.096 1.00 56.06 90 GLY A O 1
#

Sequence (90 aa):
MKDAVIPQVRVESELRAKLDAVLRPGETLTEFVEGAVRNAVEYRRVQTDFASRCEASLAEYERTGVSIPAAQVIAKLESKLAKRRKQLGG

pLDDT: mean 93.93, std 6.39, range [56.06, 98.06]

Secondary structure (DSSP, 8-state):
-----PPP----HHHHHHHHHTPPTT--HHHHHHHHHHHHHHHHHHHHHHHHHHHHHHHHHHHH-----HHHHHHHHHHHHHHHHHHTT-

Foldseek 3Di:
DDDDDDDDDDDDPVVVVVLVVPADVPGDSVNVVVVVVVVVVVVVVVVVVVVVVVVVVVVVCVVPVDDDDPVVVVVVVVVVVVVVCVVVPD